Protein AF-A0A060CKJ3-F1 (afdb_monomer)

Nearest PDB structures (foldseek):
  2wao-assembly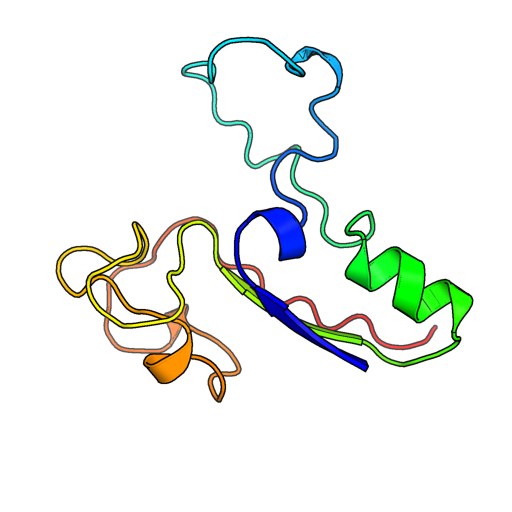1_A  TM=8.059E-01  e=6.636E-04  Acetivibrio thermocellus
  2waa-assembly1_A  TM=8.507E-01  e=2.067E-03  Cellvibrio japonicus
  2w9x-assembly1_A  TM=8.267E-01  e=8.413E-03  Cellvibrio japonicus
  2w9x-assembly1_B  TM=8.683E-01  e=2.293E-02  Cellvibrio japonicus
  8h0b-assembly2_B  TM=4.991E-01  e=2.159E+00  Vibrio alginolyticus

Mean predicted aligned error: 8.96 Å

Solvent-accessible surface area (backbone atoms only — not comparable to full-atom values): 6279 Å² total; per-residue (Å²): 87,78,47,76,45,23,30,71,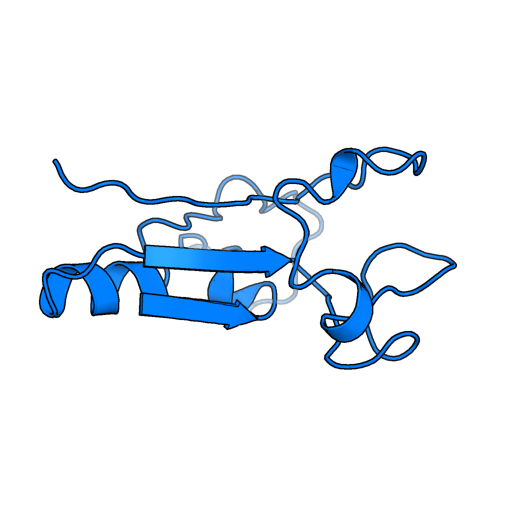57,39,8,57,43,72,65,40,70,94,53,66,96,53,79,87,62,98,61,88,53,70,89,28,40,40,46,75,76,6,68,65,44,48,51,24,60,76,67,75,43,55,38,45,41,52,28,31,60,45,38,19,68,47,64,67,74,28,74,20,61,82,93,66,11,48,9,44,79,83,45,73,91,51,88,55,81,73,77,49,102,56,82,83,69,90,78,78,53,73,52,71,58,74,88,128

Structure (mmCIF, N/CA/C/O backbone):
data_AF-A0A060CKJ3-F1
#
_entry.id   AF-A0A060CKJ3-F1
#
loop_
_atom_site.group_PDB
_atom_site.id
_atom_site.type_symbol
_atom_site.label_atom_id
_atom_site.label_alt_id
_atom_site.label_comp_id
_atom_site.label_asym_id
_atom_site.label_entity_id
_atom_site.label_seq_id
_atom_site.pdbx_PDB_ins_code
_atom_site.Cartn_x
_atom_site.Cartn_y
_atom_site.Cartn_z
_atom_site.occupancy
_atom_site.B_iso_or_equiv
_atom_site.auth_seq_id
_atom_site.auth_comp_id
_atom_site.auth_asym_id
_atom_site.auth_atom_id
_atom_site.pdbx_PDB_model_num
ATOM 1 N N . MET A 1 1 ? -12.131 -1.536 -10.365 1.00 83.88 1 MET A N 1
ATOM 2 C CA . MET A 1 1 ? -11.314 -2.514 -9.630 1.00 83.88 1 MET A CA 1
ATOM 3 C C . MET A 1 1 ? -11.124 -1.956 -8.246 1.00 83.88 1 MET A C 1
ATOM 5 O O . MET A 1 1 ? -10.805 -0.777 -8.137 1.00 83.88 1 MET A O 1
ATOM 9 N N . GLU A 1 2 ? -11.367 -2.774 -7.236 1.00 86.56 2 GLU A N 1
ATOM 10 C CA . GLU A 1 2 ? -11.205 -2.385 -5.844 1.00 86.56 2 GLU A CA 1
ATOM 11 C C . GLU A 1 2 ? -10.165 -3.288 -5.194 1.00 86.56 2 GLU A C 1
ATOM 13 O O . GLU A 1 2 ? -10.154 -4.493 -5.455 1.00 86.56 2 GLU A O 1
ATOM 18 N N . ILE A 1 3 ? -9.243 -2.691 -4.444 1.00 86.00 3 ILE A N 1
ATOM 19 C CA . ILE A 1 3 ? -8.137 -3.398 -3.804 1.00 86.00 3 ILE A CA 1
ATOM 20 C C . ILE A 1 3 ? -8.041 -2.924 -2.360 1.00 86.00 3 ILE A C 1
ATOM 22 O O . ILE A 1 3 ? -7.928 -1.725 -2.107 1.00 86.00 3 ILE A O 1
ATOM 26 N N . TYR A 1 4 ? -8.049 -3.883 -1.440 1.00 86.81 4 TYR A N 1
ATOM 27 C CA . TYR A 1 4 ? -7.817 -3.669 -0.018 1.00 86.81 4 TYR A CA 1
ATOM 28 C C . TYR A 1 4 ? -6.475 -4.281 0.354 1.00 86.81 4 TYR A C 1
ATOM 30 O O . TYR A 1 4 ? -6.204 -5.426 -0.017 1.00 86.81 4 TYR A O 1
ATOM 38 N N . GLY A 1 5 ? -5.636 -3.545 1.073 1.00 85.38 5 GLY A N 1
ATOM 39 C CA . GLY A 1 5 ? -4.339 -4.083 1.465 1.00 85.38 5 GLY A CA 1
ATOM 40 C C . GLY A 1 5 ? -3.539 -3.191 2.394 1.00 85.38 5 GLY A C 1
ATOM 41 O O . GLY A 1 5 ? -4.051 -2.243 2.979 1.00 85.38 5 GLY A O 1
ATOM 42 N N . ASP A 1 6 ? -2.264 -3.519 2.515 1.00 84.38 6 ASP A N 1
ATOM 43 C CA . ASP A 1 6 ? -1.308 -2.850 3.385 1.00 84.38 6 ASP A CA 1
ATOM 44 C C . ASP A 1 6 ? -0.298 -2.013 2.576 1.00 84.38 6 ASP A C 1
ATOM 46 O O . ASP A 1 6 ? -0.581 -1.571 1.454 1.00 84.38 6 ASP A O 1
ATOM 50 N N . SER A 1 7 ? 0.895 -1.816 3.136 1.00 81.19 7 SER A N 1
ATOM 51 C CA . SER A 1 7 ? 2.035 -1.114 2.538 1.00 81.19 7 SER A CA 1
ATOM 52 C C . SER A 1 7 ? 2.344 -1.542 1.101 1.00 81.19 7 SER A C 1
ATOM 54 O O . SER A 1 7 ? 2.682 -0.705 0.258 1.00 81.19 7 SER A O 1
ATOM 56 N N . VAL A 1 8 ? 2.171 -2.828 0.773 1.00 81.69 8 VAL A N 1
ATOM 57 C CA . VAL A 1 8 ? 2.437 -3.347 -0.577 1.00 81.69 8 VAL A CA 1
ATOM 58 C C . VAL A 1 8 ? 1.468 -2.745 -1.592 1.00 81.69 8 VAL A C 1
ATOM 60 O O . VAL A 1 8 ? 1.842 -2.437 -2.726 1.00 81.69 8 VAL A O 1
ATOM 63 N N . THR A 1 9 ? 0.217 -2.544 -1.184 1.00 82.06 9 THR A N 1
ATOM 64 C CA . THR A 1 9 ? -0.815 -1.936 -2.030 1.00 82.06 9 THR A CA 1
ATOM 65 C C . THR A 1 9 ? -0.646 -0.419 -2.115 1.00 82.06 9 THR A C 1
ATOM 67 O O . THR A 1 9 ? -0.841 0.140 -3.194 1.00 82.06 9 THR A O 1
ATOM 70 N N . CYS A 1 10 ? -0.169 0.229 -1.045 1.00 79.94 10 CYS A N 1
ATOM 71 C CA . CYS A 1 10 ? 0.223 1.644 -1.068 1.00 79.94 10 CYS A CA 1
ATOM 72 C C . CYS A 1 10 ? 1.371 1.927 -2.056 1.00 79.94 10 CYS A C 1
ATOM 74 O O . CYS A 1 10 ? 1.531 3.058 -2.517 1.00 79.94 10 CYS A O 1
ATOM 76 N N . GLY A 1 11 ? 2.158 0.903 -2.405 1.00 77.88 11 GLY A N 1
ATOM 77 C CA . GLY A 1 11 ? 3.381 1.062 -3.186 1.00 77.88 11 GLY A CA 1
ATOM 78 C C . GLY A 1 11 ? 4.528 1.598 -2.336 1.00 77.88 11 GLY A C 1
ATOM 79 O O . GLY A 1 11 ? 5.358 2.350 -2.844 1.00 77.88 11 GLY A O 1
ATOM 80 N N . GLU A 1 12 ? 4.568 1.247 -1.049 1.00 76.56 12 GLU A N 1
ATOM 81 C CA . GLU A 1 12 ? 5.634 1.695 -0.160 1.00 76.56 12 GLU A CA 1
ATOM 82 C C . GLU A 1 12 ? 7.005 1.240 -0.657 1.00 76.56 12 GLU A C 1
ATOM 84 O O . GLU A 1 12 ? 7.231 0.060 -0.937 1.00 76.56 12 GLU A O 1
ATOM 89 N N . ARG A 1 13 ? 7.925 2.206 -0.753 1.00 78.25 13 ARG A N 1
ATOM 90 C CA . ARG A 1 13 ? 9.345 2.004 -1.078 1.00 78.25 13 ARG A CA 1
ATOM 91 C C . ARG A 1 13 ? 9.600 1.270 -2.404 1.00 78.25 13 ARG A C 1
ATOM 93 O O . ARG A 1 13 ? 10.693 0.744 -2.613 1.00 78.25 13 ARG A O 1
ATOM 100 N N . ASN A 1 14 ? 8.638 1.241 -3.327 1.00 75.88 14 ASN A N 1
ATOM 101 C CA . ASN A 1 14 ? 8.787 0.540 -4.606 1.00 75.88 14 ASN A CA 1
ATOM 102 C C . ASN A 1 14 ? 9.804 1.197 -5.558 1.00 75.88 14 ASN A C 1
ATOM 104 O O . ASN A 1 14 ? 10.273 0.541 -6.488 1.00 75.88 14 ASN A O 1
ATOM 108 N N . GLU A 1 15 ? 10.201 2.445 -5.303 1.00 81.38 15 GLU A N 1
ATOM 109 C CA . GLU A 1 15 ? 11.273 3.133 -6.031 1.00 81.38 15 GLU A CA 1
ATOM 110 C C . GLU A 1 15 ? 12.644 3.028 -5.329 1.00 81.38 15 GLU A C 1
ATOM 112 O O . GLU A 1 15 ? 13.663 3.444 -5.886 1.00 81.38 15 GLU A O 1
ATOM 117 N N . ALA A 1 16 ? 12.722 2.417 -4.137 1.00 77.81 16 ALA A N 1
ATOM 118 C CA . ALA A 1 16 ? 13.943 2.304 -3.330 1.00 77.81 16 ALA A CA 1
ATOM 119 C C . ALA A 1 16 ? 14.885 1.174 -3.808 1.00 77.81 16 ALA A C 1
ATOM 121 O O . ALA A 1 16 ? 15.376 0.366 -3.018 1.00 77.81 16 ALA A O 1
ATOM 122 N N . LEU A 1 17 ? 15.183 1.115 -5.113 1.00 77.00 17 LEU A N 1
ATOM 123 C CA . LEU A 1 17 ? 15.959 0.032 -5.745 1.00 77.00 17 LEU A CA 1
ATOM 124 C C . LEU A 1 17 ? 17.347 -0.183 -5.117 1.00 77.00 17 LEU A C 1
ATOM 126 O O . LEU A 1 17 ? 17.832 -1.309 -5.044 1.00 77.00 17 LEU A O 1
ATOM 130 N N . LEU A 1 18 ? 17.986 0.887 -4.633 1.00 78.50 18 LEU A N 1
ATOM 131 C CA . LEU A 1 18 ? 19.313 0.832 -4.002 1.00 78.50 18 LEU A CA 1
ATOM 132 C C . LEU A 1 18 ? 19.298 0.254 -2.574 1.00 78.50 18 LEU A C 1
ATOM 134 O O . LEU A 1 18 ? 20.368 -0.028 -2.017 1.00 78.50 18 LEU A O 1
ATOM 138 N N . TYR A 1 19 ? 18.107 0.076 -2.000 1.00 67.25 19 TYR A N 1
ATOM 139 C CA . TYR A 1 19 ? 17.864 -0.441 -0.652 1.00 67.25 19 TYR A CA 1
ATOM 140 C C . TYR A 1 19 ? 17.210 -1.831 -0.664 1.00 67.25 19 TYR A C 1
ATOM 142 O O . TYR A 1 19 ? 16.995 -2.422 0.391 1.00 67.25 19 TYR A O 1
ATOM 150 N N . ALA A 1 20 ? 16.954 -2.397 -1.848 1.00 76.19 20 ALA A N 1
ATOM 151 C CA . ALA A 1 20 ? 16.417 -3.744 -1.983 1.00 76.19 20 ALA A CA 1
ATOM 152 C C . ALA A 1 20 ? 17.368 -4.790 -1.365 1.00 76.19 20 ALA A C 1
ATOM 154 O O . ALA A 1 20 ? 18.548 -4.859 -1.714 1.00 76.19 20 ALA A O 1
ATOM 155 N N . GLY A 1 21 ? 16.844 -5.610 -0.448 1.00 74.12 21 GLY A N 1
ATOM 156 C CA . GLY A 1 21 ? 17.595 -6.680 0.221 1.00 74.12 21 GLY A CA 1
ATOM 157 C C . GLY A 1 21 ? 18.581 -6.211 1.297 1.00 74.12 21 GLY A C 1
ATOM 158 O O . GLY A 1 21 ? 19.403 -7.008 1.744 1.00 74.12 21 GLY A O 1
ATOM 159 N N . LYS A 1 22 ? 18.522 -4.937 1.700 1.00 76.88 22 LYS A N 1
ATOM 160 C CA . LYS A 1 22 ? 19.274 -4.396 2.837 1.00 76.88 22 LYS A CA 1
ATOM 161 C C . LYS A 1 22 ? 18.363 -4.286 4.058 1.00 76.88 22 LYS A C 1
ATOM 163 O O . LYS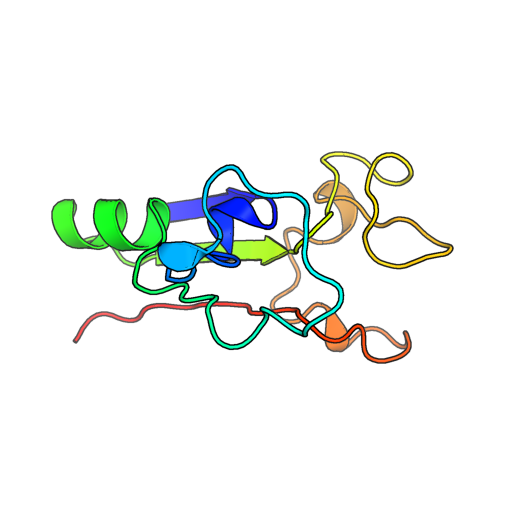 A 1 22 ? 17.141 -4.302 3.918 1.00 76.88 22 LYS A O 1
ATOM 168 N N . GLU A 1 23 ? 18.966 -4.193 5.240 1.00 74.06 23 GLU A N 1
ATOM 169 C CA . GLU A 1 23 ? 18.232 -3.821 6.453 1.00 74.06 23 GLU A CA 1
ATOM 170 C C . GLU A 1 23 ? 17.532 -2.475 6.249 1.00 74.06 23 GLU A C 1
ATOM 172 O O . GLU A 1 23 ? 18.019 -1.638 5.479 1.00 74.06 23 GLU A O 1
ATOM 177 N N . ASP A 1 24 ? 16.384 -2.301 6.908 1.00 72.75 24 ASP A N 1
ATOM 178 C CA . ASP A 1 24 ? 15.613 -1.065 6.819 1.00 72.75 24 ASP A CA 1
ATOM 179 C C . ASP A 1 24 ? 16.482 0.080 7.352 1.00 72.75 24 ASP A 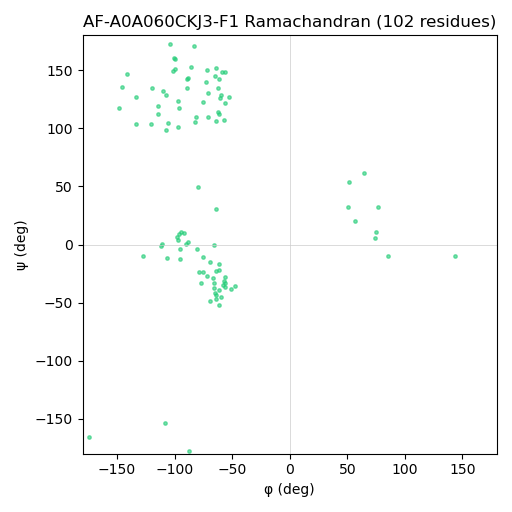C 1
ATOM 181 O O . ASP A 1 24 ? 16.863 0.054 8.525 1.00 72.75 24 ASP A O 1
ATOM 185 N N . PRO A 1 25 ? 16.908 1.022 6.500 1.00 71.56 25 PRO A N 1
ATOM 186 C CA . PRO A 1 25 ? 17.828 2.052 6.935 1.00 71.56 25 PRO A CA 1
ATOM 187 C C . PRO A 1 25 ? 17.108 3.038 7.862 1.00 71.56 25 PRO A C 1
ATOM 189 O O . PRO A 1 25 ? 15.938 3.344 7.667 1.00 71.56 25 PRO A O 1
ATOM 192 N N . ASP A 1 26 ? 17.845 3.641 8.796 1.00 76.19 26 ASP A N 1
ATOM 193 C CA . ASP A 1 26 ? 17.310 4.667 9.713 1.00 76.19 26 ASP A CA 1
ATOM 194 C C . ASP A 1 26 ? 16.888 5.979 9.010 1.00 76.19 26 ASP A C 1
ATOM 196 O O . ASP A 1 26 ? 16.466 6.940 9.655 1.00 76.19 26 ASP A O 1
ATOM 200 N N . VAL A 1 27 ? 17.046 6.063 7.685 1.00 77.75 27 VAL A N 1
ATOM 201 C CA . VAL A 1 27 ? 16.648 7.228 6.888 1.00 77.75 27 VAL A CA 1
ATOM 202 C C . VAL A 1 27 ? 15.203 7.080 6.429 1.00 77.75 27 VAL A C 1
ATOM 204 O O . VAL A 1 27 ? 14.774 6.000 6.037 1.00 77.75 27 VAL A O 1
ATOM 207 N N . ASP A 1 28 ? 14.462 8.186 6.414 1.00 76.56 28 ASP A N 1
ATOM 208 C CA . ASP A 1 28 ? 13.090 8.185 5.911 1.00 76.56 28 ASP A CA 1
ATOM 209 C C . ASP A 1 28 ? 13.048 7.808 4.418 1.00 76.56 28 ASP A C 1
ATOM 211 O O . ASP A 1 28 ? 13.547 8.532 3.552 1.00 76.56 28 ASP A O 1
ATOM 215 N N . LEU A 1 29 ? 12.445 6.653 4.125 1.00 78.19 29 LEU A N 1
ATOM 216 C CA . LEU A 1 29 ? 12.246 6.138 2.770 1.00 78.19 29 LEU A CA 1
ATOM 217 C C . LEU A 1 29 ? 10.855 6.455 2.202 1.00 78.19 29 LEU A C 1
ATOM 219 O O . LEU A 1 29 ? 10.555 6.040 1.080 1.00 78.19 29 LEU A O 1
ATOM 223 N N . SER A 1 30 ? 10.013 7.201 2.925 1.00 74.06 30 SER A N 1
ATOM 224 C CA . SER A 1 30 ? 8.682 7.614 2.456 1.00 74.06 30 SER A CA 1
ATOM 225 C C . SER A 1 30 ? 8.697 8.266 1.063 1.00 74.06 30 SER A C 1
ATOM 227 O O . SER A 1 30 ? 7.819 7.926 0.266 1.00 74.06 30 SER A O 1
ATOM 229 N N . PRO A 1 31 ? 9.696 9.102 0.692 1.00 78.88 31 PRO A N 1
ATOM 230 C CA . PRO A 1 31 ? 9.780 9.687 -0.650 1.00 78.88 31 PRO A CA 1
ATOM 231 C C . PRO A 1 31 ? 9.919 8.679 -1.802 1.00 78.88 31 PRO A C 1
ATOM 233 O O . PRO A 1 31 ? 9.686 9.054 -2.944 1.00 78.88 31 PRO A O 1
ATOM 236 N N . TYR A 1 32 ? 10.291 7.424 -1.525 1.00 78.00 32 TYR A N 1
ATOM 237 C CA . TYR A 1 32 ? 10.410 6.355 -2.526 1.00 78.00 32 TYR A CA 1
ATOM 238 C C . TYR A 1 32 ? 9.128 5.523 -2.688 1.00 78.00 32 TYR A C 1
ATOM 240 O O . TYR A 1 32 ? 9.157 4.448 -3.292 1.00 78.00 32 TYR A O 1
ATOM 248 N N . SER A 1 33 ? 8.020 5.968 -2.094 1.00 80.00 33 SER A N 1
ATOM 249 C CA . SER A 1 33 ? 6.731 5.283 -2.160 1.00 80.00 33 SER A CA 1
ATOM 250 C C . SER A 1 33 ? 5.874 5.885 -3.264 1.00 80.00 33 SER A C 1
ATOM 252 O O . SER A 1 33 ? 5.514 7.061 -3.202 1.00 80.00 33 SER A O 1
ATOM 254 N N . ASN A 1 34 ? 5.531 5.083 -4.273 1.00 79.62 34 ASN A N 1
ATOM 255 C CA . ASN A 1 34 ? 4.777 5.553 -5.428 1.00 79.62 34 ASN A CA 1
ATOM 256 C C . ASN A 1 34 ? 3.619 4.615 -5.783 1.00 79.62 34 ASN A C 1
ATOM 258 O O . ASN A 1 34 ? 3.777 3.578 -6.434 1.00 79.62 34 ASN A O 1
ATOM 262 N N . SER A 1 35 ? 2.408 5.034 -5.434 1.00 80.50 35 SER A N 1
ATOM 263 C CA . SER A 1 35 ?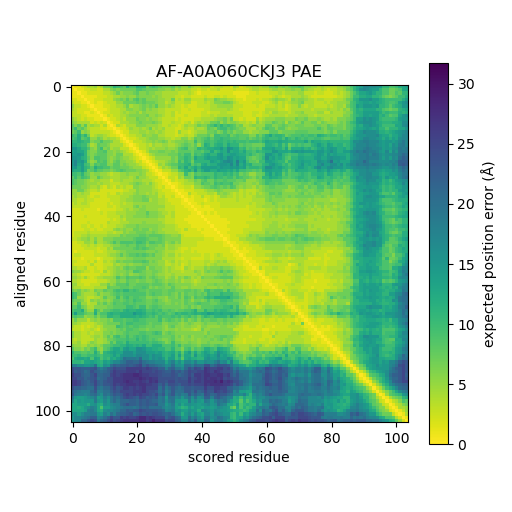 1.181 4.278 -5.684 1.00 80.50 35 SER A CA 1
ATOM 264 C C . SER A 1 35 ? 0.858 4.077 -7.169 1.00 80.50 35 SER A C 1
ATOM 266 O O . SER A 1 35 ? 0.191 3.102 -7.518 1.00 80.50 35 SER A O 1
ATOM 268 N N . TRP A 1 36 ? 1.372 4.923 -8.070 1.00 81.50 36 TRP A N 1
ATOM 269 C CA . TRP A 1 36 ? 1.210 4.759 -9.521 1.00 81.50 36 TRP A CA 1
ATOM 270 C C . TRP A 1 36 ? 1.939 3.520 -10.064 1.00 81.50 36 TRP A C 1
ATOM 272 O O . TRP A 1 36 ? 1.498 2.910 -11.045 1.00 81.50 36 TRP A O 1
ATOM 282 N N . PHE A 1 37 ? 3.032 3.126 -9.405 1.00 83.50 37 PHE A N 1
ATOM 283 C CA . PHE A 1 37 ? 3.800 1.918 -9.708 1.00 83.50 37 PHE A CA 1
ATOM 284 C C . PHE A 1 37 ? 3.416 0.720 -8.829 1.00 83.50 37 PHE A C 1
ATOM 286 O O . PHE A 1 37 ? 4.072 -0.320 -8.883 1.00 83.50 37 PHE A O 1
ATOM 293 N N . SER A 1 38 ? 2.343 0.822 -8.040 1.00 85.31 38 SER A N 1
ATOM 294 C CA . SER A 1 38 ? 1.789 -0.335 -7.330 1.00 85.31 38 SER A CA 1
ATOM 295 C C . SER A 1 38 ? 1.265 -1.387 -8.317 1.00 85.31 38 SER A C 1
ATOM 297 O O . SER A 1 38 ? 0.811 -1.070 -9.425 1.00 85.31 38 SER A O 1
ATOM 299 N N . TYR A 1 39 ? 1.279 -2.658 -7.904 1.00 85.31 39 TYR A N 1
ATOM 300 C CA . TYR A 1 39 ? 0.749 -3.759 -8.718 1.00 85.31 39 TYR A CA 1
ATOM 301 C C . TYR A 1 39 ? -0.720 -3.515 -9.108 1.00 85.31 39 TYR A C 1
ATOM 303 O O . TYR A 1 39 ? -1.119 -3.795 -10.239 1.00 85.31 39 TYR A O 1
ATOM 311 N N . GLY A 1 40 ? -1.501 -2.928 -8.195 1.00 85.06 40 GLY A N 1
ATOM 312 C CA . GLY A 1 40 ? -2.899 -2.576 -8.407 1.00 85.06 40 GLY A CA 1
ATOM 313 C C . GLY A 1 40 ? -3.089 -1.517 -9.487 1.00 85.06 40 GLY A C 1
ATOM 314 O O . GLY A 1 40 ? -3.907 -1.695 -10.392 1.00 85.06 40 GLY A O 1
ATOM 315 N N . ALA A 1 41 ? -2.294 -0.444 -9.442 1.00 84.06 41 ALA A N 1
A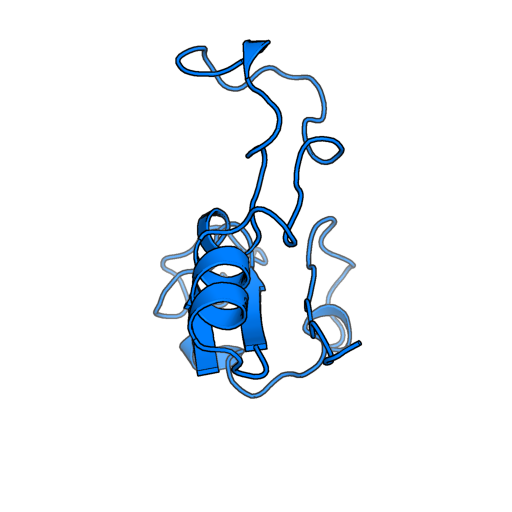TOM 316 C CA . ALA A 1 41 ? -2.322 0.614 -10.450 1.00 84.06 41 ALA A CA 1
ATOM 317 C C . ALA A 1 41 ? -1.886 0.107 -11.829 1.00 84.06 41 ALA A C 1
ATOM 319 O O . ALA A 1 41 ? -2.520 0.425 -12.838 1.00 84.06 41 ALA A O 1
ATOM 320 N N . ILE A 1 42 ? -0.844 -0.726 -11.890 1.00 88.50 42 ILE A N 1
ATOM 321 C CA . ILE A 1 42 ? -0.395 -1.361 -13.134 1.00 88.50 42 ILE A CA 1
ATOM 322 C C . ILE A 1 42 ? -1.513 -2.244 -13.710 1.00 88.50 42 ILE A C 1
ATOM 324 O O . ILE A 1 42 ? -1.904 -2.057 -14.864 1.00 88.50 42 ILE A O 1
ATOM 328 N N . ALA A 1 43 ? -2.086 -3.145 -12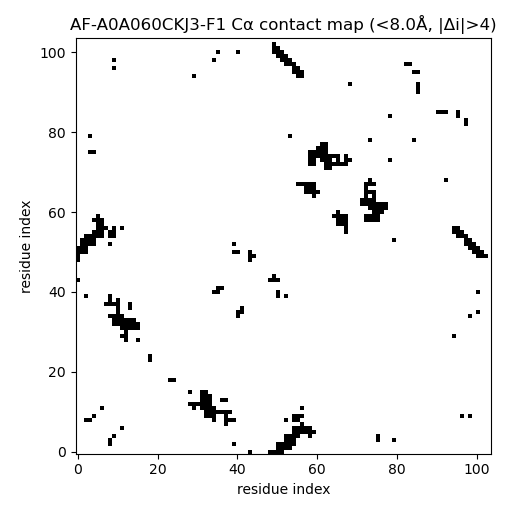.907 1.00 87.50 43 ALA A N 1
ATOM 329 C CA . ALA A 1 43 ? -3.157 -4.043 -13.339 1.00 87.50 43 ALA A CA 1
ATOM 330 C C . ALA A 1 43 ? -4.398 -3.281 -13.835 1.00 87.50 43 ALA A C 1
ATOM 332 O O . ALA A 1 43 ? -4.921 -3.584 -14.909 1.00 87.50 43 ALA A O 1
ATOM 333 N N . ALA A 1 44 ? -4.834 -2.248 -13.110 1.00 87.69 44 ALA A N 1
ATOM 334 C CA . ALA A 1 44 ? -5.981 -1.434 -13.504 1.00 87.69 44 ALA A CA 1
ATOM 335 C C . ALA A 1 44 ? -5.764 -0.728 -14.852 1.00 87.69 44 ALA A C 1
ATOM 337 O O . ALA A 1 44 ? -6.677 -0.704 -15.682 1.00 87.69 44 ALA A O 1
ATOM 338 N N . ARG A 1 45 ? -4.547 -0.225 -15.115 1.00 87.81 45 ARG A N 1
ATOM 339 C CA . ARG A 1 45 ? -4.190 0.373 -16.413 1.00 87.81 45 ARG A CA 1
ATOM 340 C C . ARG A 1 45 ? -4.241 -0.647 -17.548 1.00 87.81 45 ARG A C 1
ATOM 342 O O . ARG A 1 45 ? -4.797 -0.335 -18.597 1.00 87.81 45 ARG A O 1
ATOM 349 N N . HIS A 1 46 ? -3.723 -1.858 -17.337 1.00 90.25 46 HIS A N 1
ATOM 350 C CA . HIS A 1 46 ? -3.781 -2.931 -18.339 1.00 90.25 46 HIS A CA 1
ATOM 351 C C . HIS A 1 46 ? -5.209 -3.407 -18.630 1.00 90.25 46 HIS A C 1
ATOM 353 O O . HIS A 1 46 ? -5.517 -3.769 -19.761 1.00 90.25 46 HIS A O 1
ATOM 359 N N . LEU A 1 47 ? -6.088 -3.378 -17.628 1.00 89.81 47 LEU A N 1
ATOM 360 C CA . LEU A 1 47 ? -7.493 -3.770 -17.761 1.00 89.81 47 LEU A CA 1
ATOM 361 C C . LEU A 1 47 ? -8.411 -2.612 -18.186 1.00 89.81 47 LEU A C 1
ATOM 363 O O . LEU A 1 47 ? -9.624 -2.796 -18.269 1.00 89.81 47 LEU A O 1
ATOM 367 N N . HIS A 1 48 ? -7.860 -1.417 -18.430 1.00 88.12 48 HIS A N 1
ATOM 368 C CA . HIS A 1 48 ? -8.617 -0.188 -18.698 1.00 88.12 48 HIS A CA 1
ATOM 369 C C . HIS A 1 48 ? -9.716 0.107 -17.656 1.00 88.12 48 HIS A C 1
ATOM 371 O O . HIS A 1 48 ? -10.758 0.691 -17.971 1.00 88.12 48 HIS A O 1
ATOM 377 N N . ALA A 1 49 ? -9.479 -0.283 -16.404 1.00 82.75 49 ALA A N 1
ATOM 378 C CA . ALA A 1 49 ? -10.416 -0.144 -15.300 1.00 82.75 49 ALA A CA 1
ATOM 379 C C . ALA A 1 49 ? -10.085 1.084 -14.438 1.00 82.75 49 ALA A C 1
ATOM 381 O O . ALA A 1 49 ? -8.929 1.472 -14.295 1.00 82.75 49 ALA A O 1
ATOM 382 N N . GLN A 1 50 ? -11.104 1.673 -13.811 1.00 85.62 50 GLN A N 1
ATOM 383 C CA . GLN A 1 50 ? -10.882 2.618 -12.711 1.00 85.62 50 GLN A CA 1
ATOM 384 C C . GLN A 1 50 ? -10.419 1.851 -11.467 1.00 85.62 50 GLN A C 1
ATOM 386 O O . GLN A 1 50 ? -10.950 0.767 -11.196 1.00 85.62 50 GLN A O 1
ATOM 391 N N . LEU A 1 51 ? -9.457 2.403 -10.725 1.00 82.81 51 LEU A N 1
ATOM 392 C CA . LEU A 1 51 ? -8.933 1.814 -9.492 1.00 82.81 51 LEU A CA 1
ATOM 393 C C . LEU A 1 51 ? -9.408 2.597 -8.267 1.00 82.81 51 LEU A C 1
ATOM 395 O O . LEU A 1 51 ? -9.210 3.809 -8.190 1.00 82.81 51 LEU A O 1
ATOM 399 N N . HIS A 1 52 ? -9.969 1.868 -7.308 1.00 85.75 52 HIS A N 1
ATOM 400 C CA . HIS A 1 52 ? -10.193 2.309 -5.939 1.00 85.75 52 HIS A CA 1
ATOM 401 C C . HIS A 1 52 ? -9.316 1.446 -5.023 1.00 85.75 52 HIS A C 1
ATOM 403 O O . HIS A 1 52 ? -9.511 0.235 -4.956 1.00 85.75 52 HIS A O 1
ATOM 409 N N . ALA A 1 53 ? -8.298 2.034 -4.400 1.00 83.06 53 ALA A N 1
ATOM 410 C CA . ALA A 1 53 ? -7.411 1.320 -3.487 1.00 83.06 53 ALA A CA 1
ATOM 411 C C . ALA A 1 53 ? -7.577 1.886 -2.075 1.00 83.06 53 ALA A C 1
ATOM 413 O O . ALA A 1 53 ? -7.326 3.072 -1.852 1.00 83.06 53 ALA A O 1
ATOM 414 N N . VAL A 1 54 ? -8.000 1.030 -1.143 1.00 85.00 54 VAL A N 1
ATOM 415 C CA . VAL A 1 54 ? -8.054 1.327 0.291 1.00 85.00 54 VAL A CA 1
ATOM 416 C C . VAL A 1 54 ? -6.929 0.540 0.940 1.00 85.00 54 VAL A C 1
ATOM 418 O O . VAL A 1 54 ? -7.032 -0.667 1.161 1.00 85.00 54 VAL A O 1
ATOM 421 N N . SER A 1 55 ? -5.813 1.212 1.185 1.00 83.06 55 SER A N 1
ATOM 422 C CA . SER A 1 55 ? -4.637 0.566 1.745 1.00 83.06 55 SER A CA 1
ATOM 423 C C . SER A 1 55 ? -3.928 1.442 2.751 1.00 83.06 55 SER A C 1
ATOM 425 O O . SER A 1 55 ? -3.919 2.665 2.604 1.00 83.06 55 SER A O 1
ATOM 427 N N . GLN A 1 56 ? -3.333 0.807 3.762 1.00 83.31 56 GLN A N 1
ATOM 428 C CA . GLN A 1 56 ? -2.507 1.514 4.726 1.00 83.31 56 GLN A CA 1
ATOM 429 C C . GLN A 1 56 ? -1.327 0.687 5.237 1.00 83.31 56 GLN A C 1
ATOM 431 O O . GLN A 1 56 ? -1.479 -0.480 5.592 1.00 83.31 56 GLN A O 1
ATOM 436 N N . GLY A 1 57 ? -0.149 1.307 5.307 1.00 82.06 57 GLY A N 1
ATOM 437 C CA . GLY A 1 57 ? 1.062 0.686 5.833 1.00 82.06 57 GLY A CA 1
ATOM 438 C C . GLY A 1 57 ? 0.848 0.100 7.226 1.00 82.06 57 GLY A C 1
ATOM 439 O O . GLY A 1 57 ? 0.348 0.776 8.123 1.00 82.06 57 GLY A O 1
ATOM 440 N N . GLY A 1 58 ? 1.191 -1.179 7.400 1.00 80.19 58 GLY A N 1
ATOM 441 C CA . GLY A 1 58 ? 1.060 -1.877 8.680 1.00 80.19 58 GLY A CA 1
ATOM 442 C C . GLY A 1 58 ? -0.370 -2.244 9.093 1.00 80.19 58 GLY A C 1
ATOM 443 O O . GLY A 1 58 ? -0.551 -2.743 10.203 1.00 80.19 58 GLY A O 1
ATOM 444 N N . VAL A 1 59 ? -1.390 -2.031 8.254 1.00 83.56 59 VAL A N 1
ATOM 445 C CA . VAL A 1 59 ? -2.763 -2.439 8.587 1.00 83.56 59 VAL A CA 1
ATOM 446 C C . VAL A 1 59 ? -2.907 -3.965 8.556 1.00 83.56 59 VAL A C 1
ATOM 448 O O . VAL A 1 59 ? -2.497 -4.630 7.606 1.00 83.56 59 VAL A O 1
ATOM 451 N N . GLY A 1 60 ? -3.490 -4.530 9.613 1.00 84.25 60 GLY A N 1
ATOM 452 C CA . GLY A 1 60 ? -3.863 -5.944 9.661 1.00 84.25 60 GLY A CA 1
ATOM 453 C C . GLY A 1 60 ? -5.216 -6.203 8.996 1.00 84.25 60 GLY A C 1
ATOM 454 O O . GLY A 1 60 ? -5.950 -5.272 8.678 1.00 84.25 60 GLY A O 1
ATOM 455 N N . LEU A 1 61 ? -5.593 -7.471 8.808 1.00 84.94 61 LEU A N 1
ATOM 456 C CA . LEU A 1 61 ? -6.959 -7.805 8.379 1.00 84.94 61 LEU A CA 1
ATOM 457 C C . LEU A 1 61 ? -7.977 -7.524 9.497 1.00 84.94 61 LEU A C 1
ATOM 459 O O . LEU A 1 61 ? -8.996 -6.881 9.252 1.00 84.94 61 LEU A O 1
ATOM 463 N N . LEU A 1 62 ? -7.661 -8.001 10.703 1.00 87.94 62 LEU A N 1
ATOM 464 C CA . LEU A 1 62 ? -8.434 -7.808 11.927 1.00 87.94 62 LEU A CA 1
ATOM 465 C C . LEU A 1 62 ? -7.821 -6.683 12.771 1.00 87.94 62 LEU A C 1
ATOM 467 O O . LEU A 1 62 ? -6.635 -6.366 12.629 1.00 87.94 62 LEU A O 1
ATOM 471 N N . ASP A 1 63 ? -8.606 -6.119 13.675 1.00 85.31 63 ASP A N 1
ATOM 472 C CA . ASP A 1 63 ? -8.108 -5.215 14.705 1.00 85.31 63 ASP A CA 1
ATOM 473 C C . ASP A 1 63 ? -7.164 -5.967 15.671 1.00 85.31 63 ASP A C 1
ATOM 475 O O . ASP A 1 63 ? -7.342 -7.151 15.972 1.00 85.31 63 ASP A O 1
ATOM 479 N N . GLY A 1 64 ? -6.124 -5.292 16.163 1.00 82.31 64 GLY A N 1
ATOM 480 C CA . GLY A 1 64 ? -5.187 -5.831 17.156 1.00 82.31 64 GLY A CA 1
ATOM 481 C C . GLY A 1 64 ? -4.024 -6.660 16.605 1.00 82.31 64 GLY A C 1
ATOM 482 O O . GLY A 1 64 ? -3.119 -6.990 17.369 1.00 82.31 64 GLY A O 1
ATOM 483 N N . ILE A 1 65 ? -4.024 -7.010 15.313 1.00 85.00 65 ILE A N 1
ATOM 484 C CA . ILE A 1 65 ? -2.964 -7.842 14.701 1.00 85.00 65 ILE A CA 1
ATOM 485 C C . ILE A 1 65 ? -2.011 -7.061 13.787 1.00 85.00 65 ILE A C 1
ATOM 487 O O . ILE A 1 65 ? -1.000 -7.605 13.345 1.00 85.00 65 ILE A O 1
ATOM 491 N N . GLY A 1 66 ? -2.363 -5.818 13.458 1.00 81.81 66 GLY A N 1
ATOM 492 C CA . GLY A 1 66 ? -1.537 -4.920 12.658 1.00 81.81 66 GLY A CA 1
ATOM 493 C C . GLY A 1 66 ? -0.547 -4.116 13.500 1.00 81.81 66 GLY A C 1
ATOM 494 O O . GLY A 1 66 ? -0.482 -4.239 14.717 1.00 81.81 66 GLY A O 1
ATOM 495 N N . TRP A 1 67 ? 0.190 -3.250 12.818 1.00 80.25 67 TRP A N 1
ATOM 496 C CA . TRP A 1 67 ? 1.148 -2.287 13.373 1.00 80.25 67 TRP A CA 1
ATOM 497 C C . TRP A 1 67 ? 0.664 -0.838 13.203 1.00 80.25 67 TRP A C 1
ATOM 499 O O . TRP A 1 67 ? 1.339 0.108 13.596 1.00 80.25 67 TRP A O 1
ATOM 509 N N . PHE A 1 68 ? -0.501 -0.654 12.578 1.00 76.81 68 PHE A N 1
ATOM 510 C CA . PHE A 1 68 ? -1.075 0.648 12.278 1.00 76.81 68 PHE A CA 1
ATOM 511 C C . PHE A 1 68 ? -1.955 1.171 13.422 1.00 76.81 68 PHE A C 1
ATOM 513 O O . PHE A 1 68 ? -2.844 0.470 13.893 1.00 76.81 68 PHE A O 1
ATOM 520 N N . ASN A 1 69 ? -1.778 2.447 13.778 1.00 75.19 69 ASN A N 1
ATOM 521 C CA . ASN A 1 69 ? -2.611 3.191 14.730 1.00 75.19 69 ASN A CA 1
ATOM 522 C C . ASN A 1 69 ? -2.573 2.662 16.178 1.00 75.19 69 ASN A C 1
ATOM 524 O O . ASN A 1 69 ? -3.591 2.243 16.732 1.00 75.19 69 ASN A O 1
ATOM 528 N N . GLU A 1 70 ? -1.394 2.676 16.806 1.00 75.69 70 GLU A N 1
ATOM 529 C CA . GLU A 1 70 ? -1.276 2.413 18.246 1.00 75.69 70 GLU A CA 1
ATOM 530 C C . GLU A 1 70 ? -2.051 3.457 19.078 1.00 75.69 70 GLU A C 1
ATOM 532 O O . GLU A 1 70 ? -2.000 4.647 18.759 1.00 75.69 70 GLU A O 1
ATOM 537 N N . PRO A 1 71 ? -2.709 3.069 20.190 1.00 78.75 71 PRO A N 1
ATOM 538 C CA . PRO A 1 71 ? -2.781 1.728 20.781 1.00 78.75 71 PRO A CA 1
ATOM 539 C C . PRO A 1 71 ? -3.951 0.867 20.272 1.00 78.75 71 PRO A C 1
ATOM 541 O O . PRO A 1 71 ? -4.142 -0.236 20.778 1.00 78.75 71 PRO A O 1
ATOM 544 N N . GLN A 1 72 ? -4.783 1.364 19.350 1.00 76.06 72 GLN A N 1
ATOM 545 C CA . GLN A 1 72 ? -5.983 0.648 18.900 1.00 76.06 72 GLN A CA 1
ATOM 546 C C . GLN A 1 72 ? -5.678 -0.462 17.887 1.00 76.06 72 GLN A C 1
ATOM 548 O O . GLN A 1 72 ? -6.464 -1.400 17.784 1.00 76.06 72 GLN A O 1
ATOM 553 N N . TYR A 1 73 ? -4.549 -0.375 17.175 1.00 81.62 73 TYR A N 1
ATOM 554 C CA . TYR A 1 73 ? -4.098 -1.352 16.180 1.00 81.62 73 TYR A CA 1
ATOM 555 C C . TYR A 1 73 ? -5.188 -1.676 15.150 1.00 81.62 73 TYR A C 1
ATOM 557 O O . TYR A 1 73 ? -5.567 -2.833 14.971 1.00 81.62 73 TYR A O 1
ATOM 565 N N . LEU A 1 74 ? -5.743 -0.642 14.514 1.00 81.12 74 LEU A N 1
ATOM 566 C CA . LEU A 1 74 ? -6.882 -0.798 13.608 1.00 81.12 74 LEU A CA 1
ATOM 567 C C . LEU A 1 74 ? -6.530 -1.690 12.409 1.00 81.12 74 LEU A C 1
ATOM 569 O O . LEU A 1 74 ? -5.492 -1.519 11.766 1.00 81.12 74 LEU A O 1
ATOM 573 N N . GLY A 1 75 ? -7.434 -2.608 12.093 1.00 84.12 75 GLY A N 1
ATOM 574 C CA . GLY A 1 75 ? -7.408 -3.494 10.943 1.00 84.12 75 GLY A CA 1
ATOM 575 C C . GLY A 1 75 ? -8.375 -3.065 9.842 1.00 84.12 75 GLY A C 1
ATOM 576 O O . GLY A 1 75 ? -9.202 -2.163 10.003 1.00 84.12 75 GLY A O 1
ATOM 577 N N . MET A 1 76 ? -8.279 -3.744 8.700 1.00 84.44 76 MET A N 1
ATOM 578 C CA . MET A 1 76 ? -9.076 -3.489 7.499 1.00 84.44 76 MET A CA 1
ATOM 579 C C . MET A 1 76 ? -10.583 -3.599 7.765 1.00 84.44 76 MET A C 1
ATOM 581 O O . MET A 1 76 ? -11.359 -2.814 7.219 1.00 84.44 76 MET A O 1
ATOM 585 N N . GLU A 1 77 ? -11.002 -4.507 8.654 1.00 83.31 77 GLU A N 1
ATOM 586 C CA . GLU A 1 77 ? -12.405 -4.662 9.066 1.00 83.31 77 GLU A CA 1
ATOM 587 C C . GLU A 1 77 ? -13.030 -3.378 9.636 1.00 83.31 77 GLU A C 1
ATOM 589 O O . GLU A 1 77 ? -14.226 -3.142 9.460 1.00 83.31 77 GLU A O 1
ATOM 594 N N . SER A 1 78 ? -12.209 -2.509 10.228 1.00 81.44 78 SER A N 1
ATOM 595 C CA . SER A 1 78 ? -12.633 -1.251 10.844 1.00 81.44 78 SER A CA 1
ATOM 596 C C . SER A 1 78 ? -12.518 -0.031 9.922 1.00 81.44 78 SER A C 1
ATOM 598 O O . SER A 1 78 ? -13.037 1.044 10.256 1.00 81.44 78 SER A O 1
ATOM 600 N N . ILE A 1 79 ? -11.834 -0.151 8.778 1.00 80.69 79 ILE A N 1
ATOM 601 C CA . ILE A 1 79 ? -11.428 1.004 7.955 1.00 80.69 79 ILE A CA 1
ATOM 602 C C . ILE A 1 79 ? -11.844 0.917 6.479 1.00 80.69 79 ILE A C 1
ATOM 604 O O . ILE A 1 79 ? -11.739 1.922 5.782 1.00 80.69 79 ILE A O 1
ATOM 608 N N . TRP A 1 80 ? -12.336 -0.232 6.006 1.00 79.44 80 TRP A N 1
ATOM 609 C CA . TRP A 1 80 ? -12.622 -0.479 4.583 1.00 79.44 80 TRP A CA 1
ATOM 610 C C . TRP A 1 80 ? -13.600 0.523 3.940 1.00 79.44 80 TRP A C 1
ATOM 612 O O . TRP A 1 80 ? -13.473 0.814 2.754 1.00 79.44 80 TRP A O 1
ATOM 622 N N . ASP A 1 81 ? -14.547 1.066 4.712 1.00 81.06 81 ASP A N 1
ATOM 623 C CA . ASP A 1 81 ? -15.568 2.026 4.249 1.00 81.06 81 ASP A CA 1
ATOM 624 C C . ASP A 1 81 ? -15.155 3.499 4.465 1.00 81.06 81 ASP A C 1
ATOM 626 O O . ASP A 1 81 ? -15.960 4.427 4.380 1.00 81.06 81 ASP A O 1
ATOM 630 N N . ARG A 1 82 ? -13.888 3.760 4.811 1.00 70.44 82 ARG A N 1
ATOM 631 C CA . ARG A 1 82 ? -13.411 5.123 5.081 1.00 70.44 82 ARG A CA 1
ATOM 632 C C . ARG A 1 82 ? -12.738 5.714 3.845 1.00 70.44 82 ARG A C 1
ATOM 634 O O . ARG A 1 82 ? -11.737 5.201 3.362 1.00 70.44 82 ARG A O 1
ATOM 641 N N . CYS A 1 83 ? -13.228 6.870 3.395 1.00 58.09 83 CYS A N 1
ATOM 642 C CA . CYS A 1 83 ? -12.587 7.645 2.321 1.00 58.09 83 CYS A CA 1
ATOM 643 C C . CYS A 1 83 ? -11.274 8.323 2.760 1.00 58.09 83 CYS A C 1
ATOM 645 O O . CYS A 1 83 ? -10.408 8.609 1.933 1.00 58.09 83 CYS A O 1
ATOM 647 N N . ASP A 1 84 ? -11.152 8.622 4.055 1.00 63.44 84 ASP A N 1
ATOM 648 C CA . ASP A 1 84 ? -9.972 9.221 4.673 1.00 63.44 84 ASP A CA 1
ATOM 649 C C . ASP A 1 84 ? -9.857 8.712 6.111 1.00 63.44 84 ASP A C 1
ATOM 651 O O . ASP A 1 84 ? -10.749 8.931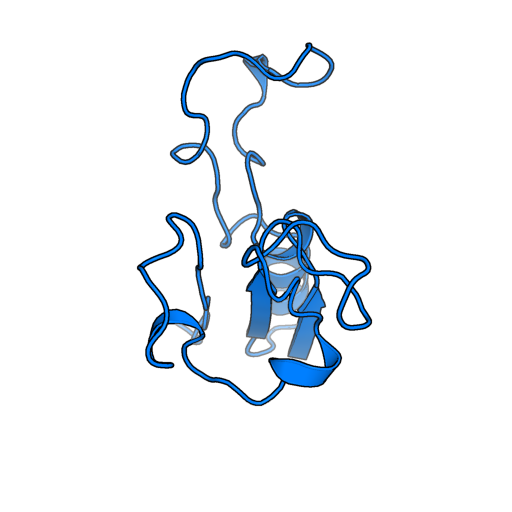 6.938 1.00 63.44 84 ASP A O 1
ATOM 655 N N . ILE A 1 85 ? -8.764 8.009 6.399 1.00 57.72 85 ILE A N 1
ATOM 656 C CA . ILE A 1 85 ? -8.521 7.426 7.717 1.00 57.72 85 ILE A CA 1
ATOM 657 C C . ILE A 1 85 ? -8.111 8.482 8.744 1.00 57.72 85 ILE A C 1
ATOM 659 O O . ILE A 1 85 ? -8.325 8.285 9.934 1.00 57.72 85 ILE A O 1
ATOM 663 N N . THR A 1 86 ? -7.562 9.613 8.287 1.00 54.94 86 THR A N 1
ATOM 664 C CA . THR A 1 86 ? -7.034 10.683 9.146 1.00 54.94 86 THR A CA 1
ATOM 665 C C . THR A 1 86 ? -8.128 11.604 9.689 1.00 54.94 86 THR A C 1
ATOM 667 O O . THR A 1 86 ? -7.856 12.497 10.488 1.00 54.94 86 THR A O 1
ATOM 670 N N . ARG A 1 87 ? -9.385 11.389 9.270 1.00 42.62 87 ARG A N 1
ATOM 671 C CA . ARG A 1 87 ? -10.544 12.209 9.649 1.00 42.62 87 ARG A CA 1
ATOM 672 C C . ARG A 1 87 ? -11.383 11.640 10.799 1.00 42.62 87 ARG A C 1
ATOM 674 O O . ARG A 1 87 ? -12.440 12.203 11.094 1.00 42.62 87 ARG A O 1
ATOM 681 N N . SER A 1 88 ? -10.954 10.554 11.444 1.00 41.16 88 SER A N 1
ATOM 682 C CA . SER A 1 88 ? -11.356 10.263 12.828 1.00 41.16 88 SER A CA 1
ATOM 683 C C . SER A 1 88 ? -10.407 10.993 13.776 1.00 41.16 88 SER A C 1
ATOM 685 O O . SER A 1 88 ? -9.291 11.314 13.400 1.00 41.16 88 SER A O 1
ATOM 687 N N . SER A 1 89 ? -10.869 11.329 14.975 1.00 39.91 89 SER A N 1
ATOM 688 C CA . SER A 1 89 ? -10.242 12.196 15.987 1.00 39.91 89 SER A CA 1
ATOM 689 C C . SER A 1 89 ? -8.903 11.712 16.587 1.00 39.91 89 SER A C 1
ATOM 691 O O . SER A 1 89 ? -8.614 12.010 17.745 1.00 39.91 89 SER A O 1
ATOM 693 N N . ASP A 1 90 ? -8.102 10.981 15.823 1.00 47.66 90 ASP A N 1
ATOM 694 C CA . ASP A 1 90 ? -6.830 10.389 16.221 1.00 47.66 90 ASP A CA 1
ATOM 695 C C . ASP A 1 90 ? -5.664 11.248 15.689 1.00 47.66 90 ASP A C 1
ATOM 697 O O . ASP A 1 90 ? -5.805 11.923 14.662 1.00 47.66 90 ASP A O 1
ATOM 701 N N . PRO A 1 91 ? -4.517 11.303 16.392 1.00 41.62 91 PRO A N 1
ATOM 702 C CA . PRO A 1 91 ? -3.378 12.107 15.960 1.00 41.62 91 PRO A CA 1
ATOM 703 C C . PRO A 1 91 ? -2.885 11.670 14.568 1.00 41.62 91 PRO A C 1
ATOM 705 O O . PRO A 1 91 ? -2.987 10.495 14.215 1.00 41.62 91 PRO A O 1
ATOM 708 N N . PRO A 1 92 ? -2.347 12.600 13.756 1.00 41.12 92 PRO A N 1
ATOM 709 C CA . PRO A 1 92 ? -1.997 12.321 12.369 1.00 41.12 92 PRO A CA 1
ATOM 710 C C . PRO A 1 92 ? -0.889 11.264 12.288 1.00 41.12 92 PRO A C 1
ATOM 712 O O . PRO A 1 92 ? 0.277 11.555 12.548 1.00 41.12 92 PRO A O 1
ATOM 715 N N . ALA A 1 93 ? -1.246 10.039 11.897 1.00 42.03 93 ALA A N 1
ATOM 716 C CA . ALA A 1 93 ? -0.279 9.027 11.498 1.00 42.03 93 ALA A CA 1
ATOM 717 C C . ALA A 1 93 ? 0.321 9.444 10.147 1.00 42.03 93 ALA A C 1
ATOM 719 O O . ALA A 1 93 ? -0.357 9.461 9.114 1.00 42.03 93 ALA A O 1
ATOM 720 N N . SER A 1 94 ? 1.594 9.831 10.167 1.00 37.25 94 SER A N 1
ATOM 721 C CA . SER A 1 94 ? 2.394 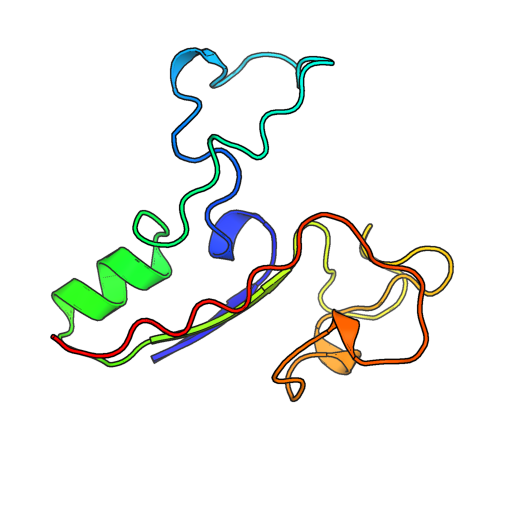10.116 8.980 1.00 37.25 94 SER A CA 1
ATOM 722 C C . SER A 1 94 ? 2.421 8.884 8.068 1.00 37.25 94 SER A C 1
ATOM 724 O O . SER A 1 94 ? 3.069 7.899 8.409 1.00 37.25 94 SER A O 1
ATOM 726 N N . GLY A 1 95 ? 1.714 8.922 6.932 1.00 41.69 95 GLY A N 1
ATOM 727 C CA . GLY A 1 95 ? 1.884 7.921 5.867 1.00 41.69 95 GLY A CA 1
ATOM 728 C C . GLY A 1 95 ? 0.639 7.487 5.088 1.00 41.69 95 GLY A C 1
ATOM 729 O O . GLY A 1 95 ? 0.787 6.818 4.070 1.00 41.69 95 GLY A O 1
ATOM 730 N N . THR A 1 96 ? -0.583 7.853 5.490 1.00 43.59 96 THR A N 1
ATOM 731 C CA . THR A 1 96 ? -1.772 7.312 4.798 1.00 43.59 96 THR A CA 1
ATOM 732 C C . THR A 1 96 ? -2.004 7.961 3.434 1.00 43.59 96 THR A C 1
ATOM 734 O O . THR A 1 96 ? -2.205 9.171 3.341 1.00 43.59 96 THR A O 1
ATOM 737 N N . SER A 1 97 ? -2.039 7.152 2.375 1.00 44.59 97 SER A N 1
ATOM 738 C CA . SER A 1 97 ? -2.360 7.590 1.015 1.00 44.59 97 SER A CA 1
ATOM 739 C C . SER A 1 97 ? -3.587 6.840 0.484 1.00 44.59 97 SER A C 1
ATOM 741 O O . SER A 1 97 ? -3.496 5.688 0.076 1.00 44.59 97 SER A O 1
ATOM 743 N N . SER A 1 98 ? -4.755 7.496 0.456 1.00 43.50 98 SER A N 1
ATOM 744 C CA . SER A 1 98 ? -5.894 7.013 -0.335 1.00 43.50 98 SER A CA 1
ATOM 745 C C . SER A 1 98 ? -5.694 7.449 -1.787 1.00 43.50 98 SER A C 1
ATOM 747 O O . SER A 1 98 ? -5.721 8.630 -2.134 1.00 43.50 98 SER A O 1
ATOM 749 N N . VAL A 1 99 ? -5.404 6.488 -2.663 1.00 45.91 99 VAL A N 1
ATOM 750 C CA . VAL A 1 99 ? -5.057 6.770 -4.060 1.00 45.91 99 VAL A CA 1
ATOM 751 C C . VAL A 1 99 ? -6.237 6.397 -4.940 1.00 45.91 99 VAL A C 1
ATOM 753 O O . VAL A 1 99 ? -6.498 5.232 -5.227 1.00 45.91 99 VAL A O 1
ATOM 756 N N . THR A 1 100 ? -6.957 7.420 -5.398 1.00 43.59 100 THR A N 1
ATOM 757 C CA . THR A 1 100 ? -7.955 7.274 -6.462 1.00 43.59 100 THR A CA 1
ATOM 758 C C . THR A 1 100 ? -7.320 7.673 -7.790 1.00 43.59 100 THR A C 1
ATOM 760 O O . THR A 1 100 ? -7.215 8.859 -8.105 1.00 43.59 100 THR A O 1
ATOM 763 N N . ILE A 1 101 ? -6.913 6.692 -8.598 1.00 43.72 101 ILE A N 1
ATOM 764 C CA . ILE A 1 101 ? -6.463 6.947 -9.972 1.00 43.72 101 ILE A CA 1
ATOM 765 C C . ILE A 1 101 ? -7.700 7.054 -10.868 1.00 43.72 101 ILE A C 1
ATOM 767 O O . ILE A 1 101 ? -8.351 6.056 -11.189 1.00 43.72 101 ILE A O 1
ATOM 771 N N . ARG A 1 102 ? -8.040 8.286 -11.271 1.00 30.58 102 ARG A N 1
ATOM 772 C CA . ARG A 1 102 ? -9.097 8.546 -12.259 1.00 30.58 102 ARG A CA 1
ATOM 773 C C . ARG A 1 102 ? -8.521 8.523 -13.674 1.00 30.58 102 ARG A C 1
ATOM 775 O O . ARG A 1 102 ? -7.398 8.953 -13.911 1.00 30.58 102 ARG A O 1
ATOM 782 N N . LYS A 1 103 ? -9.324 7.999 -14.599 1.00 32.50 103 LYS A N 1
ATOM 783 C CA . LYS A 1 103 ? -9.035 7.864 -16.033 1.00 32.50 103 LYS A CA 1
ATOM 784 C C . LYS A 1 103 ? -8.682 9.240 -16.634 1.00 32.50 103 LYS A C 1
ATOM 786 O O . LYS A 1 103 ? -9.508 10.145 -16.532 1.00 32.50 103 LYS A O 1
ATOM 791 N N . SER A 1 104 ? -7.496 9.381 -17.234 1.00 34.81 104 SER A N 1
ATOM 792 C CA . SER A 1 104 ? -7.165 10.462 -18.180 1.00 34.81 104 SER A CA 1
ATOM 793 C C . SER A 1 104 ? -7.525 10.043 -19.596 1.00 34.81 104 SER A C 1
ATOM 795 O O . SER A 1 104 ? -7.157 8.892 -19.936 1.00 34.81 104 SER A O 1
#

Sequence (104 aa):
MEIYGDSVTCGERNEALLYAGKEDPDVDLSPYSNSWFSYGAIAARHLHAQLHAVSQGGVGLLDGIGWFNEPQYLGMESIWDRCDITRSSDPPASGTSSVTIRKS

Organism: NCBI:txid165187

InterPro domains:
  IPR036514 SGNH hydrolase superfamily [G3DSA:3.40.50.1110] (1-99)

Radius of gyration: 14.21 Å; Cα contacts (8 Å, |Δi|>4): 189; chains: 1; bounding box: 35×20×40 Å

Foldseek 3Di:
DEEEEELLQQQQLVQVVVCPPHDDDPDDSLVNRDNCPRPQNVVCVVVVHWYWYDYYHQAAQCWPPTPPDPPGNHHCVRPVPPQDPQPPPGPDDPDDDGDGDDDD

Secondary structure (DSSP, 8-state):
-EEEESHHHHTTTTT-GGGTTS---SS--GGG--GGGSHHHHHHHHTT--EEEEE-TT-BSSTTSSSSSTTT--BHHHHTT-S-GGGSSS---TT---EEE---

pLDDT: mean 73.36, std 16.08, range [30.58, 90.25]